Protein AF-A0A316TY34-F1 (afdb_monomer_lite)

Secondary structure (DSSP, 8-state):
-HHHHHHHHHHHHHHHHHHHHHHHHHHHHHHGGGHHHHHHHHHHHHHHHHHHHHHTT-SPPS-HHHHHHHHHHHHHHHH-TTHHHHHHHHSTHHHHHHHHHHHHHHHHHHHHHHHT-SSS--------S--

InterPro domains:
  IPR006808 ATP synthase F0 complex subunit G, mitochondrial [PF04718] (35-122)

Organism: NCBI:txid1684307

Sequence (131 aa):
AAKEAGSQLSGYADKLREMAGPMGKKVQGMLGGYADPLIYNARFVGAVLKQVYIAESLAPPKSLNALTSSYKTLYSRVIDANYFPSLIKSGEWKKVGVYAVEAYGIFTIGEMLGRRSLVGYKLEKHGNAHH

Radius of gyration: 24.21 Å; chains: 1; bounding box: 61×62×59 Å

Structure (mmCIF, N/CA/C/O backbone):
data_AF-A0A316TY34-F1
#
_entry.id   AF-A0A316TY34-F1
#
loop_
_atom_site.group_PDB
_atom_site.id
_atom_site.type_symbol
_atom_site.label_atom_id
_atom_site.label_alt_id
_atom_site.label_comp_id
_atom_site.label_asym_id
_atom_site.label_entity_id
_atom_site.label_seq_id
_atom_site.pdbx_PDB_ins_code
_atom_site.Cartn_x
_atom_site.Cartn_y
_atom_site.Cartn_z
_atom_site.occupancy
_atom_site.B_iso_or_equiv
_atom_site.auth_seq_id
_atom_site.auth_comp_id
_atom_site.auth_asym_id
_atom_site.auth_atom_id
_atom_site.pdbx_PDB_model_num
ATOM 1 N N . ALA A 1 1 ? 16.290 28.215 -5.303 1.00 48.25 1 ALA A N 1
ATOM 2 C CA . ALA A 1 1 ? 14.987 27.544 -5.522 1.00 48.25 1 ALA A CA 1
ATOM 3 C C . ALA A 1 1 ? 14.702 27.201 -6.998 1.00 48.25 1 ALA A C 1
ATOM 5 O O . ALA A 1 1 ? 15.002 26.083 -7.386 1.00 48.25 1 ALA A O 1
ATOM 6 N N . ALA A 1 2 ? 14.191 28.100 -7.862 1.00 50.44 2 ALA A N 1
ATOM 7 C CA . ALA A 1 2 ? 13.805 27.729 -9.245 1.00 50.44 2 ALA A CA 1
ATOM 8 C C . ALA A 1 2 ? 14.987 27.341 -10.168 1.00 50.44 2 ALA A C 1
ATOM 10 O O . ALA A 1 2 ? 14.860 26.440 -10.993 1.00 50.44 2 ALA A O 1
ATOM 11 N N . LYS A 1 3 ? 16.161 27.972 -9.993 1.00 50.06 3 LYS A N 1
ATOM 12 C CA . LYS A 1 3 ? 17.388 27.637 -10.746 1.00 50.06 3 LYS A CA 1
ATOM 13 C C . LYS A 1 3 ? 18.022 26.294 -10.338 1.00 50.06 3 LYS A C 1
ATOM 15 O O . LYS A 1 3 ? 18.628 25.651 -11.183 1.00 50.06 3 LYS A O 1
ATOM 20 N N . GLU A 1 4 ? 17.851 25.851 -9.089 1.00 49.97 4 GLU A N 1
ATOM 21 C CA . GLU A 1 4 ? 18.360 24.551 -8.603 1.00 49.97 4 GLU A CA 1
ATOM 22 C C . GLU A 1 4 ? 17.467 23.384 -9.027 1.00 49.97 4 GLU A C 1
ATOM 24 O O . GLU A 1 4 ? 17.963 22.317 -9.374 1.00 49.97 4 GLU A O 1
ATOM 29 N N . ALA A 1 5 ? 16.147 23.590 -9.068 1.00 53.03 5 ALA A N 1
ATOM 30 C CA . ALA A 1 5 ? 15.221 22.592 -9.596 1.00 53.03 5 ALA A CA 1
ATOM 31 C C . ALA A 1 5 ? 15.456 22.344 -11.098 1.00 53.03 5 ALA A C 1
ATOM 33 O O . ALA A 1 5 ? 15.405 21.202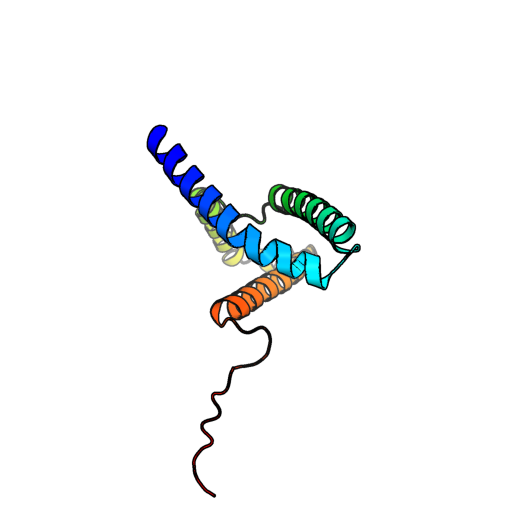 -11.544 1.00 53.03 5 ALA A O 1
ATOM 34 N N . GLY A 1 6 ? 15.773 23.398 -11.864 1.00 52.84 6 GLY A N 1
ATOM 35 C CA . GLY A 1 6 ? 16.103 23.295 -13.288 1.00 52.84 6 GLY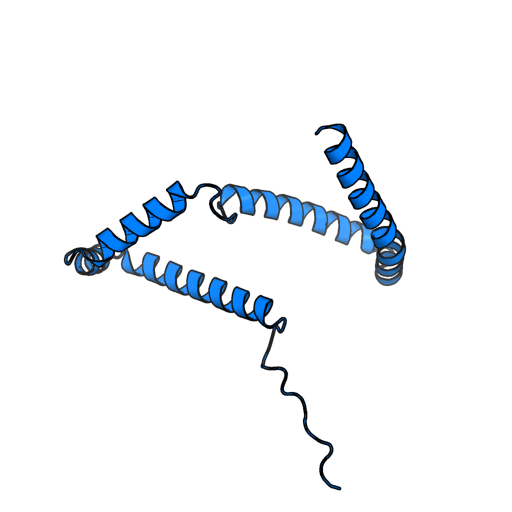 A CA 1
ATOM 36 C C . GLY A 1 6 ? 17.418 22.560 -13.569 1.00 52.84 6 GLY A C 1
ATOM 37 O O . GLY A 1 6 ? 17.460 21.744 -14.486 1.00 52.84 6 GLY A O 1
ATOM 38 N N . SER A 1 7 ? 18.465 22.789 -12.765 1.00 58.66 7 SER A N 1
ATOM 39 C CA . SER A 1 7 ? 19.771 22.130 -12.941 1.00 58.66 7 SER A CA 1
ATOM 40 C C . SER A 1 7 ? 19.781 20.665 -12.486 1.00 58.66 7 SER A C 1
ATOM 42 O O . SER A 1 7 ? 20.475 19.833 -13.073 1.00 58.66 7 SER A O 1
ATOM 44 N N . GLN A 1 8 ? 18.979 20.310 -11.476 1.00 64.56 8 GLN A N 1
ATOM 45 C CA . GLN A 1 8 ? 18.787 18.913 -11.072 1.00 64.56 8 GLN A CA 1
ATOM 46 C C . GLN A 1 8 ? 17.923 18.140 -12.077 1.00 64.56 8 GLN A C 1
ATOM 48 O O . GLN A 1 8 ? 18.219 16.979 -12.367 1.00 64.56 8 GLN A O 1
ATOM 53 N N . LEU A 1 9 ? 16.901 18.782 -12.661 1.00 66.56 9 LEU A N 1
ATOM 54 C CA . LEU A 1 9 ? 16.116 18.189 -13.747 1.00 66.56 9 LEU A CA 1
ATOM 55 C C . LEU A 1 9 ? 16.956 17.970 -15.007 1.00 66.56 9 LEU A C 1
ATOM 57 O O . LEU A 1 9 ? 16.831 16.915 -15.625 1.00 66.56 9 LEU A O 1
ATOM 61 N N . SER A 1 10 ? 17.801 18.935 -15.387 1.00 69.19 10 SER A N 1
ATOM 62 C CA . SER A 1 10 ? 18.667 18.801 -16.563 1.00 69.19 10 SER A CA 1
ATOM 63 C C . SER A 1 10 ? 19.690 17.687 -16.365 1.00 69.19 10 SER A C 1
ATOM 65 O O . SER A 1 10 ? 19.802 16.821 -17.220 1.00 69.19 10 SER A O 1
ATOM 67 N N . GLY A 1 11 ? 20.324 17.602 -15.189 1.00 76.69 11 GLY A N 1
ATOM 68 C CA . GLY A 1 11 ? 21.249 16.509 -14.875 1.00 76.69 11 GLY A CA 1
ATOM 69 C C . GLY A 1 11 ? 20.588 15.123 -14.874 1.00 76.69 11 GLY A C 1
ATOM 70 O O . GLY A 1 11 ? 21.214 14.136 -15.265 1.00 76.69 11 GLY A O 1
ATOM 71 N N . TYR A 1 12 ? 19.315 15.027 -14.474 1.00 72.62 12 TYR A N 1
ATOM 72 C CA . TYR A 1 12 ? 18.552 13.778 -14.553 1.00 72.62 12 TYR A CA 1
ATOM 73 C C . TYR A 1 12 ? 18.141 13.447 -15.993 1.00 72.62 12 TYR A C 1
ATOM 75 O O . TYR A 1 12 ? 18.234 12.295 -16.413 1.00 72.62 12 TYR A O 1
ATOM 83 N N . ALA A 1 13 ? 17.736 14.454 -16.769 1.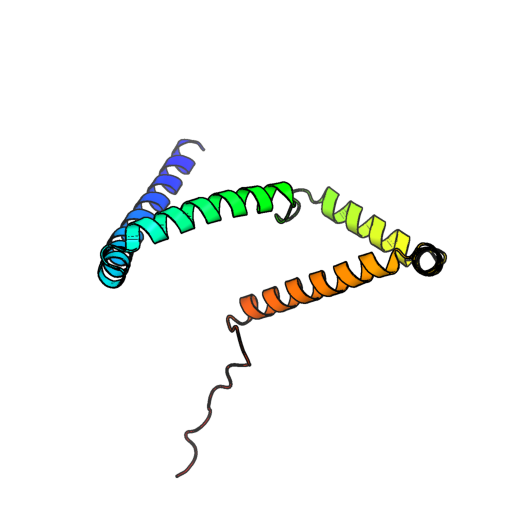00 77.00 13 ALA A N 1
ATOM 84 C CA . ALA A 1 13 ? 17.415 14.309 -18.183 1.00 77.00 13 ALA A CA 1
ATOM 85 C C . ALA A 1 13 ? 18.641 13.893 -19.007 1.00 77.00 13 ALA A C 1
ATOM 87 O O . ALA A 1 13 ? 18.514 13.012 -19.852 1.00 77.00 13 ALA A O 1
ATOM 88 N N . ASP A 1 14 ? 19.817 14.452 -18.724 1.00 80.38 14 ASP A N 1
ATOM 89 C CA . ASP A 1 14 ? 21.070 14.135 -19.411 1.00 80.38 14 ASP A CA 1
ATOM 90 C C . ASP A 1 14 ? 21.538 12.713 -19.089 1.00 80.38 14 ASP A C 1
ATOM 92 O O . ASP A 1 14 ? 21.832 11.951 -20.008 1.00 80.38 14 ASP A O 1
ATOM 96 N N . LYS A 1 15 ? 21.468 12.286 -17.818 1.00 76.88 15 LYS A N 1
ATOM 97 C CA . LYS A 1 15 ? 21.734 10.887 -17.426 1.00 76.88 15 LYS A CA 1
ATOM 98 C C . LYS A 1 15 ? 20.733 9.906 -18.027 1.00 76.88 15 LYS A C 1
ATOM 100 O O . LY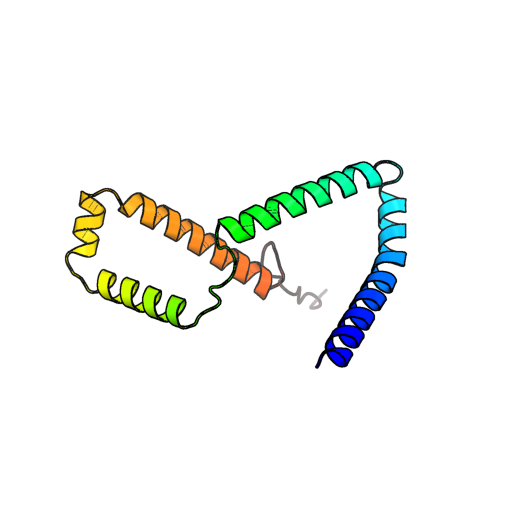S A 1 15 ? 21.108 8.812 -18.444 1.00 76.88 15 LYS A O 1
ATOM 105 N N . LEU A 1 16 ? 19.454 10.279 -18.089 1.00 71.69 16 LEU A N 1
ATOM 106 C CA . LEU A 1 16 ? 18.441 9.482 -18.777 1.00 71.69 16 LEU A CA 1
ATOM 107 C C . LEU A 1 16 ? 18.748 9.377 -20.271 1.00 71.69 16 LEU A C 1
ATOM 109 O O . LEU A 1 16 ? 18.610 8.295 -20.830 1.00 71.69 16 LEU A O 1
ATOM 113 N N . ARG A 1 17 ? 19.195 10.459 -20.915 1.00 73.88 17 ARG A N 1
ATOM 114 C CA . ARG A 1 17 ? 19.570 10.478 -22.337 1.00 73.88 17 ARG A CA 1
ATOM 115 C C . ARG A 1 17 ? 20.807 9.620 -22.605 1.00 73.88 17 ARG A C 1
ATOM 117 O O . ARG A 1 17 ? 20.820 8.852 -23.568 1.00 73.88 17 ARG A O 1
ATOM 124 N N . GLU A 1 18 ? 21.798 9.706 -21.725 1.00 78.69 18 GLU A N 1
ATOM 125 C CA . GLU A 1 18 ? 23.047 8.947 -21.779 1.00 78.69 18 GLU A CA 1
ATOM 126 C C . GLU A 1 18 ? 22.824 7.448 -21.545 1.00 78.69 18 GLU A C 1
ATOM 128 O O . GLU A 1 18 ? 23.408 6.633 -22.250 1.00 78.69 18 GLU A O 1
ATOM 133 N N . MET A 1 19 ? 21.926 7.057 -20.633 1.00 68.06 19 MET A N 1
ATOM 134 C CA . MET A 1 19 ? 21.572 5.646 -20.420 1.00 68.06 19 MET A CA 1
ATOM 135 C C . MET A 1 19 ? 20.604 5.105 -21.482 1.00 68.06 19 MET A C 1
ATOM 137 O O . MET A 1 19 ? 20.721 3.951 -21.901 1.00 68.06 19 MET A O 1
ATOM 141 N N . ALA A 1 20 ? 19.654 5.922 -21.945 1.00 72.06 20 ALA A N 1
ATOM 142 C CA . ALA A 1 20 ? 18.660 5.513 -22.936 1.00 72.06 20 ALA A CA 1
ATOM 143 C C . ALA A 1 20 ? 19.252 5.364 -24.343 1.00 72.06 20 ALA A C 1
ATOM 145 O O . ALA A 1 20 ? 18.775 4.528 -25.106 1.00 72.06 20 ALA A O 1
ATOM 146 N N . GLY A 1 21 ? 20.296 6.121 -24.697 1.00 75.50 21 GLY A N 1
ATOM 147 C CA . GLY A 1 21 ? 20.931 6.035 -26.016 1.00 75.50 21 GLY A CA 1
ATOM 148 C C . GLY A 1 21 ? 21.526 4.648 -26.326 1.00 75.50 21 GLY A C 1
ATOM 149 O O . GLY A 1 21 ? 21.135 4.032 -27.319 1.00 75.50 21 GLY A O 1
ATOM 150 N N . PRO A 1 22 ? 22.442 4.113 -25.498 1.00 75.06 22 PRO A N 1
ATOM 151 C CA . PRO A 1 22 ? 23.071 2.809 -25.711 1.00 75.06 22 PRO A CA 1
ATOM 152 C C . PRO A 1 22 ? 22.119 1.634 -25.463 1.00 75.06 22 PRO A C 1
ATOM 154 O O . PRO A 1 22 ? 22.134 0.660 -26.216 1.00 75.06 22 PRO A O 1
ATOM 157 N N . MET A 1 23 ? 21.274 1.714 -24.428 1.00 68.12 23 MET A N 1
ATOM 158 C CA . MET A 1 23 ? 20.324 0.644 -24.094 1.00 68.12 23 MET A CA 1
ATOM 159 C C . MET A 1 23 ? 19.157 0.589 -25.080 1.00 68.12 23 MET A C 1
ATOM 161 O O . MET A 1 23 ? 18.765 -0.496 -25.502 1.00 68.12 23 MET A O 1
ATOM 165 N N . GLY A 1 24 ? 18.649 1.747 -25.509 1.00 71.62 24 GLY A N 1
ATOM 166 C CA . GLY A 1 24 ? 17.589 1.843 -26.509 1.00 71.62 24 GLY A CA 1
ATOM 167 C C . GLY A 1 24 ? 18.020 1.254 -27.848 1.00 71.62 24 GLY A C 1
ATOM 168 O O . GLY A 1 24 ? 17.295 0.440 -28.410 1.00 71.62 24 GLY A O 1
ATOM 169 N N . LYS A 1 25 ? 19.243 1.558 -28.306 1.00 70.56 25 LYS A N 1
ATOM 170 C CA . LYS A 1 25 ? 19.798 0.980 -29.542 1.00 70.56 25 LYS A CA 1
ATOM 171 C C . LYS A 1 25 ? 19.991 -0.539 -29.460 1.00 70.56 25 LYS A C 1
ATOM 173 O O . LYS A 1 25 ? 19.751 -1.224 -30.448 1.00 70.56 25 LYS A O 1
ATOM 178 N N . LYS A 1 26 ? 20.378 -1.082 -28.298 1.00 72.94 26 LYS A N 1
ATOM 179 C CA . LYS A 1 26 ? 20.509 -2.539 -28.093 1.00 72.94 26 LYS A CA 1
ATOM 180 C C . LYS A 1 26 ? 19.157 -3.252 -28.091 1.00 72.94 26 LYS A C 1
ATOM 182 O O . LYS A 1 26 ? 19.010 -4.267 -28.761 1.00 72.94 26 LYS A O 1
ATOM 187 N N . VAL A 1 27 ? 18.165 -2.707 -27.386 1.00 68.69 27 VAL A N 1
ATOM 188 C CA . VAL A 1 27 ? 16.806 -3.273 -27.339 1.00 68.69 27 VAL A CA 1
ATOM 189 C C . VAL A 1 27 ? 16.133 -3.189 -28.710 1.00 68.69 27 VAL A C 1
ATOM 191 O O . VAL A 1 27 ? 15.553 -4.170 -29.164 1.00 68.69 27 VAL A O 1
ATOM 194 N N . GLN A 1 28 ? 16.273 -2.061 -29.411 1.00 69.75 28 GLN A N 1
ATOM 195 C CA . GLN A 1 28 ? 15.767 -1.894 -30.775 1.00 69.75 28 GLN A CA 1
ATOM 196 C C . GLN A 1 28 ? 16.482 -2.821 -31.771 1.00 69.75 28 GLN A C 1
ATOM 198 O O . GLN A 1 28 ? 15.836 -3.392 -32.642 1.00 69.75 28 GLN A O 1
ATOM 203 N N . GLY A 1 29 ? 17.790 -3.044 -31.603 1.00 74.88 29 GLY A N 1
ATOM 204 C CA . GLY A 1 29 ? 18.550 -4.017 -32.392 1.00 74.88 29 GLY A CA 1
ATOM 205 C C . GLY A 1 29 ? 18.142 -5.475 -32.142 1.00 74.88 29 GLY A C 1
ATOM 206 O O . GLY A 1 29 ? 18.134 -6.263 -33.080 1.00 74.88 29 GLY A O 1
ATOM 207 N N . MET A 1 30 ? 17.765 -5.835 -30.908 1.00 72.81 30 MET A N 1
ATOM 208 C CA . MET A 1 30 ? 17.298 -7.187 -30.559 1.00 72.81 30 MET A CA 1
ATOM 209 C C . MET A 1 30 ? 15.843 -7.457 -30.963 1.00 72.81 30 MET A C 1
ATOM 211 O O . MET A 1 30 ? 15.506 -8.590 -31.292 1.00 72.81 30 MET A O 1
ATOM 215 N N . LEU A 1 31 ? 14.978 -6.440 -30.913 1.00 76.31 31 LEU A N 1
ATOM 216 C CA . LEU A 1 31 ? 13.547 -6.566 -31.222 1.00 76.31 31 LEU A CA 1
ATOM 217 C C . LEU A 1 31 ? 13.211 -6.229 -32.687 1.00 76.31 31 LEU A C 1
ATOM 219 O O . LEU A 1 31 ? 12.105 -6.523 -33.145 1.00 76.31 31 LEU A O 1
ATOM 223 N N . GLY A 1 32 ? 14.145 -5.630 -33.434 1.00 76.56 32 GLY A N 1
ATOM 224 C CA . GLY A 1 32 ? 13.967 -5.273 -34.842 1.00 76.56 32 GLY A CA 1
ATOM 225 C C . GLY A 1 32 ? 12.723 -4.406 -35.079 1.00 76.56 32 GLY A C 1
ATOM 226 O O . GLY A 1 32 ? 12.367 -3.566 -34.253 1.00 76.56 32 GLY A O 1
ATOM 227 N N . GLY A 1 33 ? 12.016 -4.637 -36.190 1.00 76.62 33 GLY A N 1
ATOM 228 C CA . GLY A 1 33 ? 10.786 -3.909 -36.548 1.00 76.62 33 GLY A CA 1
ATOM 229 C C . GLY A 1 33 ? 9.599 -4.092 -35.585 1.00 76.62 33 GLY A C 1
ATOM 230 O O . GLY A 1 33 ? 8.614 -3.369 -35.699 1.00 76.62 33 GLY A O 1
ATOM 231 N N . TYR A 1 34 ? 9.678 -5.015 -34.616 1.00 74.94 34 TYR A N 1
ATOM 232 C CA . TYR A 1 34 ? 8.645 -5.210 -33.587 1.00 74.94 34 TYR A CA 1
ATOM 233 C C . TYR A 1 34 ? 8.849 -4.333 -32.345 1.00 74.94 34 TYR A C 1
ATOM 235 O O . TYR A 1 34 ? 7.970 -4.279 -31.483 1.00 74.94 34 TYR A O 1
ATOM 243 N N . ALA A 1 35 ? 9.978 -3.625 -32.235 1.00 79.75 35 ALA A N 1
ATOM 244 C CA . ALA A 1 35 ? 10.237 -2.734 -31.107 1.00 79.75 35 ALA A CA 1
ATOM 245 C C . ALA A 1 35 ? 9.177 -1.624 -31.006 1.00 79.75 35 ALA A C 1
ATOM 247 O O . ALA A 1 35 ? 8.666 -1.355 -29.920 1.00 79.75 35 ALA A O 1
ATOM 248 N N . ASP A 1 36 ? 8.806 -1.024 -32.138 1.00 79.69 36 ASP A N 1
ATOM 249 C CA . ASP A 1 36 ? 7.887 0.116 -32.188 1.00 79.69 36 ASP A CA 1
ATOM 250 C C . ASP A 1 36 ? 6.476 -0.205 -31.654 1.00 79.69 36 ASP A C 1
ATOM 252 O O . ASP A 1 36 ? 6.022 0.507 -30.748 1.00 79.69 36 ASP A O 1
ATOM 256 N N . PRO A 1 37 ? 5.782 -1.279 -32.095 1.00 84.94 37 PRO A N 1
ATOM 257 C CA . PRO A 1 37 ? 4.469 -1.620 -31.543 1.00 84.94 37 PRO A CA 1
ATOM 258 C C . PRO A 1 37 ? 4.532 -2.038 -30.067 1.00 84.94 37 PRO A C 1
ATOM 260 O O . PRO A 1 37 ? 3.635 -1.697 -29.293 1.00 84.94 37 PRO A O 1
ATOM 263 N N . LEU A 1 38 ? 5.596 -2.725 -29.636 1.00 86.19 38 LEU A N 1
ATOM 264 C CA . LEU A 1 38 ? 5.761 -3.125 -28.235 1.00 86.19 38 LEU A CA 1
ATOM 265 C C . LEU A 1 38 ? 5.983 -1.919 -27.319 1.00 86.19 38 LEU A C 1
ATOM 267 O O . LEU A 1 38 ? 5.350 -1.818 -26.268 1.00 86.19 38 LEU A O 1
ATOM 271 N N . ILE A 1 39 ? 6.844 -0.983 -27.724 1.00 86.44 39 ILE A N 1
ATOM 272 C CA . ILE A 1 39 ? 7.108 0.247 -26.970 1.00 86.44 39 ILE A CA 1
ATOM 273 C C . ILE A 1 39 ? 5.841 1.100 -26.897 1.00 86.44 39 ILE A C 1
ATOM 275 O O . ILE A 1 39 ? 5.526 1.632 -25.830 1.00 86.44 39 ILE A O 1
ATOM 279 N N . TYR A 1 40 ? 5.105 1.224 -28.003 1.00 87.06 40 TYR A N 1
ATOM 280 C CA . TYR A 1 40 ? 3.842 1.955 -28.023 1.00 87.06 40 TYR A CA 1
ATOM 281 C C . TYR A 1 40 ? 2.823 1.351 -27.044 1.00 87.06 40 TYR A C 1
ATOM 283 O O . TYR A 1 40 ? 2.321 2.059 -26.166 1.00 87.06 40 TYR A O 1
ATOM 291 N N . ASN A 1 41 ? 2.591 0.036 -27.118 1.00 90.44 41 ASN A N 1
ATOM 292 C CA . ASN A 1 41 ? 1.655 -0.657 -26.231 1.00 90.44 41 ASN A CA 1
ATOM 293 C C . ASN A 1 41 ? 2.090 -0.576 -24.762 1.00 90.44 41 ASN A C 1
ATOM 295 O O . ASN A 1 41 ? 1.263 -0.317 -23.889 1.00 90.44 41 ASN A O 1
ATOM 299 N N . ALA A 1 42 ? 3.387 -0.711 -24.477 1.00 92.25 42 ALA A N 1
ATOM 300 C CA . ALA A 1 42 ? 3.917 -0.564 -23.125 1.00 92.25 42 ALA A CA 1
ATOM 301 C C . ALA A 1 42 ? 3.687 0.848 -22.560 1.00 92.25 42 ALA A C 1
ATOM 303 O O . ALA A 1 42 ? 3.333 0.991 -21.389 1.00 92.25 42 ALA A O 1
ATOM 304 N N . ARG A 1 43 ? 3.840 1.899 -23.379 1.00 92.62 43 ARG A N 1
ATOM 305 C CA . ARG A 1 43 ? 3.551 3.285 -22.967 1.00 92.62 43 ARG A CA 1
ATOM 306 C C . ARG A 1 43 ? 2.074 3.485 -22.651 1.00 92.62 43 ARG A C 1
ATOM 308 O O . ARG A 1 43 ? 1.759 4.101 -21.634 1.00 92.62 43 ARG A O 1
ATOM 315 N N . PHE A 1 44 ? 1.187 2.960 -23.495 1.00 94.31 44 PHE A N 1
ATOM 316 C CA . PHE A 1 44 ? -0.253 3.023 -23.258 1.00 94.31 44 PHE A CA 1
ATOM 317 C C . PHE A 1 44 ? -0.638 2.300 -21.961 1.00 94.31 44 PHE A C 1
ATOM 319 O O . PHE A 1 44 ? -1.250 2.903 -21.081 1.00 94.31 44 PHE A O 1
ATOM 326 N N . VAL A 1 45 ? -0.204 1.046 -21.796 1.00 94.69 45 VAL A N 1
ATOM 327 C CA . VAL A 1 45 ? -0.453 0.264 -20.576 1.00 94.69 45 VAL A CA 1
ATOM 328 C C . VAL A 1 45 ? 0.102 0.986 -19.348 1.00 94.69 45 VAL A C 1
ATOM 330 O O . VAL A 1 45 ? -0.594 1.106 -18.344 1.00 94.69 45 VAL A O 1
ATOM 333 N N . GLY A 1 46 ? 1.308 1.552 -19.430 1.00 94.50 46 GLY A N 1
ATOM 334 C CA . GLY A 1 46 ? 1.892 2.345 -18.348 1.00 94.50 46 GLY A CA 1
ATOM 335 C C . GLY A 1 46 ? 1.055 3.573 -17.967 1.00 94.50 46 GLY A C 1
ATOM 336 O O . GLY A 1 46 ? 0.916 3.878 -16.781 1.00 94.50 46 GLY A O 1
ATOM 337 N N . ALA A 1 47 ? 0.453 4.259 -18.942 1.00 94.19 47 ALA A N 1
ATOM 338 C CA . ALA A 1 47 ? -0.448 5.381 -18.682 1.00 94.19 47 ALA A CA 1
ATOM 339 C C . ALA A 1 47 ? -1.737 4.934 -17.970 1.00 94.19 47 ALA A C 1
ATOM 341 O O . ALA A 1 47 ? -2.146 5.579 -17.003 1.00 94.19 47 ALA A O 1
ATOM 342 N N . VAL A 1 48 ? -2.327 3.811 -18.391 1.00 94.88 48 VAL A N 1
ATOM 343 C CA . VAL A 1 48 ? -3.510 3.220 -17.739 1.00 94.88 48 VAL A CA 1
ATOM 344 C C . VAL A 1 48 ? -3.184 2.795 -16.305 1.00 94.88 48 VAL A C 1
ATOM 346 O O . VAL A 1 48 ? -3.892 3.166 -15.371 1.00 94.88 48 VAL A O 1
ATOM 349 N N . LEU A 1 49 ? -2.062 2.102 -16.096 1.00 94.12 49 LEU A N 1
ATOM 350 C CA . LEU A 1 49 ? -1.606 1.700 -14.762 1.00 94.12 49 LEU A CA 1
ATOM 351 C C . LEU A 1 49 ? -1.377 2.905 -13.843 1.00 94.12 49 LEU A C 1
ATOM 353 O O . LEU A 1 49 ? -1.705 2.848 -12.661 1.00 94.12 49 LEU A O 1
ATOM 357 N N . LYS A 1 50 ? -0.862 4.022 -14.373 1.00 93.69 50 LYS A N 1
ATOM 358 C CA . LYS A 1 50 ? -0.690 5.260 -13.600 1.00 93.69 50 LYS A CA 1
ATOM 359 C C . LYS A 1 50 ? -2.028 5.849 -13.149 1.00 93.69 50 LYS A C 1
ATOM 361 O O . LYS A 1 50 ? -2.112 6.365 -12.037 1.00 93.69 50 LYS A O 1
ATOM 366 N N . GLN A 1 51 ? -3.055 5.792 -13.994 1.00 93.19 51 GLN A N 1
ATOM 367 C CA . GLN A 1 51 ? -4.396 6.242 -13.618 1.00 93.19 51 GLN A CA 1
ATOM 368 C C . GLN A 1 51 ? -4.967 5.371 -12.502 1.00 93.19 51 GLN A C 1
ATOM 370 O O . GLN A 1 51 ? -5.409 5.915 -11.494 1.00 93.19 51 GLN A O 1
ATOM 375 N N . VAL A 1 52 ? -4.866 4.045 -12.636 1.00 92.69 52 VAL A N 1
ATOM 376 C CA . VAL A 1 52 ? -5.299 3.093 -11.600 1.00 92.69 52 VAL A CA 1
ATOM 377 C C . VAL A 1 52 ? -4.554 3.344 -10.290 1.00 92.69 52 VAL A C 1
ATOM 379 O O . VAL A 1 52 ? -5.176 3.450 -9.245 1.00 92.69 52 VAL A O 1
ATOM 382 N N . TYR A 1 53 ? -3.237 3.550 -10.338 1.00 90.62 53 TYR A N 1
ATOM 383 C CA . TYR A 1 53 ? -2.428 3.837 -9.151 1.00 90.62 53 TYR A CA 1
ATOM 384 C C . TYR A 1 53 ? -2.915 5.061 -8.361 1.00 90.62 53 TYR A C 1
ATOM 386 O O . TYR A 1 53 ? -2.912 5.051 -7.129 1.00 90.62 53 TYR A O 1
ATOM 394 N N . ILE A 1 54 ? -3.325 6.120 -9.066 1.00 91.56 54 ILE A N 1
ATOM 395 C CA . ILE A 1 54 ? -3.848 7.340 -8.441 1.00 91.56 54 ILE A CA 1
ATOM 396 C C . ILE A 1 54 ? -5.286 7.125 -7.957 1.00 91.56 54 ILE A C 1
ATOM 398 O O . ILE A 1 54 ? -5.601 7.518 -6.836 1.00 91.56 54 ILE A O 1
ATOM 402 N N . ALA A 1 55 ? -6.141 6.513 -8.779 1.00 91.88 55 ALA A N 1
ATOM 403 C CA . ALA A 1 55 ? -7.552 6.291 -8.467 1.00 91.88 55 ALA A CA 1
ATOM 404 C C . ALA A 1 55 ? -7.741 5.353 -7.264 1.00 91.88 55 ALA A C 1
ATOM 406 O O . ALA A 1 55 ? -8.518 5.656 -6.365 1.00 91.88 55 ALA A O 1
ATOM 407 N N . GLU A 1 56 ? -6.959 4.276 -7.205 1.00 88.12 56 GLU A N 1
ATOM 408 C CA . GLU A 1 56 ? -7.010 3.262 -6.144 1.00 88.12 56 GLU A CA 1
ATOM 409 C C . GLU A 1 56 ? -6.187 3.649 -4.908 1.00 88.12 56 GLU A C 1
ATOM 411 O O . GLU A 1 56 ? -6.019 2.852 -3.989 1.00 88.12 56 GLU A O 1
ATOM 416 N N . SER A 1 57 ? -5.643 4.874 -4.864 1.00 88.12 57 SER A N 1
ATOM 417 C CA . SER A 1 57 ? -4.826 5.358 -3.742 1.00 88.12 57 SER A CA 1
ATOM 418 C C . SER A 1 57 ? -3.712 4.380 -3.335 1.00 88.12 57 SER A C 1
ATOM 420 O O . SER A 1 57 ? -3.390 4.251 -2.157 1.00 88.12 57 SER A O 1
ATOM 422 N N . LEU A 1 58 ? -3.081 3.718 -4.315 1.00 87.44 58 LEU A N 1
ATOM 423 C CA . LEU A 1 58 ? -1.968 2.787 -4.073 1.00 87.44 58 LEU A CA 1
ATOM 424 C C . LEU A 1 58 ? -0.699 3.506 -3.593 1.00 87.44 58 LEU A C 1
ATOM 426 O O . LEU A 1 58 ? 0.255 2.876 -3.134 1.00 87.44 58 LEU A O 1
ATOM 430 N N . ALA A 1 59 ? -0.673 4.834 -3.713 1.00 87.50 59 ALA A N 1
ATOM 431 C CA . ALA A 1 59 ? 0.378 5.653 -3.146 1.00 87.50 59 ALA A CA 1
ATOM 432 C C . ALA A 1 59 ? 0.294 5.681 -1.614 1.00 87.50 59 ALA A C 1
ATOM 434 O O . ALA A 1 59 ? -0.799 5.826 -1.065 1.00 87.50 59 ALA A O 1
ATOM 435 N N . PRO A 1 60 ? 1.442 5.667 -0.915 1.00 87.44 60 PRO A N 1
ATOM 436 C CA . PRO A 1 60 ? 1.460 5.889 0.521 1.00 87.44 60 PRO A CA 1
ATOM 437 C C . PRO A 1 60 ? 0.721 7.187 0.887 1.00 87.44 60 PRO A C 1
ATOM 439 O O . PRO A 1 60 ? 0.870 8.199 0.184 1.00 87.44 60 PRO A O 1
ATOM 442 N N . PRO A 1 61 ? -0.054 7.198 1.986 1.00 89.25 61 PRO A N 1
ATOM 443 C CA . PRO A 1 61 ? -0.750 8.395 2.429 1.00 89.25 61 PRO A CA 1
ATOM 444 C C . PRO A 1 61 ? 0.262 9.509 2.709 1.00 89.25 61 PRO A C 1
ATOM 446 O O . PRO A 1 61 ? 1.235 9.329 3.437 1.00 89.25 61 PRO A O 1
ATOM 449 N N . LYS A 1 62 ? 0.025 10.688 2.130 1.00 87.94 62 LYS A N 1
ATOM 450 C CA . LYS A 1 62 ? 0.961 11.822 2.217 1.00 87.94 62 LYS A CA 1
ATOM 451 C C . LYS A 1 62 ? 0.913 12.559 3.558 1.00 87.94 62 LYS A C 1
ATOM 453 O O . LYS A 1 62 ? 1.768 13.400 3.812 1.00 87.94 62 LYS A O 1
ATOM 458 N N . SER A 1 63 ? -0.092 12.293 4.395 1.00 91.50 63 SER A N 1
ATOM 459 C CA . SER A 1 63 ? -0.291 12.978 5.672 1.00 91.50 63 SER A CA 1
ATOM 460 C C . SER A 1 63 ? -0.152 12.021 6.854 1.00 91.50 63 SER A C 1
ATOM 462 O O . SER A 1 63 ? -0.721 10.930 6.877 1.00 91.50 63 SER A O 1
ATOM 464 N N . LEU A 1 64 ? 0.563 12.468 7.889 1.00 92.44 64 LEU A N 1
ATOM 465 C CA . LEU A 1 64 ? 0.701 11.722 9.146 1.00 92.44 64 LEU A CA 1
ATOM 466 C C . LEU A 1 64 ? -0.638 11.573 9.881 1.00 92.44 64 LEU A C 1
ATOM 468 O O . LEU A 1 64 ? -0.869 10.587 10.582 1.00 92.44 64 LEU A O 1
ATOM 472 N N . ASN A 1 65 ? -1.547 12.528 9.682 1.00 93.19 65 ASN A N 1
ATOM 473 C CA . ASN A 1 65 ? -2.891 12.468 10.240 1.00 93.19 65 ASN A CA 1
ATOM 474 C C . ASN A 1 65 ? -3.683 11.278 9.693 1.00 93.19 65 ASN A C 1
ATOM 476 O O . ASN A 1 65 ? -4.352 10.619 10.481 1.00 93.19 65 ASN A O 1
ATOM 480 N N . ALA A 1 66 ? -3.573 10.965 8.395 1.00 91.75 66 ALA A N 1
ATOM 481 C CA . ALA A 1 66 ? -4.251 9.812 7.801 1.00 91.75 66 ALA A CA 1
ATOM 482 C C . ALA A 1 66 ? -3.749 8.481 8.384 1.00 91.75 66 ALA A C 1
ATOM 484 O O . ALA A 1 66 ? -4.539 7.567 8.623 1.00 91.75 66 ALA A O 1
ATOM 485 N N . LEU A 1 67 ? -2.447 8.382 8.666 1.00 92.94 67 LEU A N 1
ATOM 486 C CA . LEU A 1 67 ? -1.874 7.208 9.323 1.00 92.94 67 LEU A CA 1
ATOM 487 C C . LEU A 1 67 ? -2.371 7.082 10.770 1.00 92.94 67 LEU A C 1
ATOM 489 O O . LEU A 1 67 ? -2.826 6.022 11.196 1.00 92.94 67 LEU A O 1
ATOM 493 N N . THR A 1 68 ? -2.325 8.188 11.514 1.00 95.38 68 THR A N 1
ATOM 494 C CA . THR A 1 68 ? -2.677 8.214 12.939 1.00 95.38 68 THR A CA 1
ATOM 495 C C . THR A 1 68 ? -4.166 7.949 13.155 1.00 95.38 68 THR A C 1
ATOM 497 O O . THR A 1 68 ? -4.532 7.219 14.077 1.00 95.38 68 THR A O 1
ATOM 500 N N . SER A 1 69 ? -5.036 8.515 12.315 1.00 95.81 69 SER A N 1
ATOM 501 C CA . SER A 1 69 ? -6.480 8.280 12.386 1.00 95.81 69 SER A CA 1
ATOM 502 C C . SER A 1 69 ? -6.823 6.826 12.070 1.00 95.81 69 SER A C 1
ATOM 504 O O . SER A 1 69 ? -7.525 6.197 12.857 1.00 95.81 69 SER A O 1
ATOM 506 N N . SER A 1 70 ? -6.263 6.265 10.994 1.00 93.94 70 SER A N 1
ATOM 507 C CA . SER A 1 70 ? -6.493 4.868 10.601 1.00 93.94 70 SER A CA 1
ATOM 508 C C . SER A 1 70 ? -6.054 3.898 11.696 1.00 93.94 70 SER A C 1
ATOM 510 O O . SER A 1 70 ? -6.798 2.981 12.045 1.00 93.94 70 SER A O 1
ATOM 512 N N . TYR A 1 71 ? -4.887 4.141 12.304 1.00 94.81 71 TYR A N 1
ATOM 513 C CA . TYR A 1 71 ? -4.407 3.343 13.430 1.00 94.81 71 TYR A CA 1
ATOM 514 C C . TYR A 1 71 ? -5.347 3.424 14.638 1.00 94.81 71 TYR A C 1
ATOM 516 O O . TYR A 1 71 ? -5.737 2.393 15.183 1.00 94.81 71 TYR A O 1
ATOM 524 N N . LYS A 1 72 ? -5.767 4.635 15.033 1.00 97.06 72 LYS A N 1
ATOM 525 C CA . LYS A 1 72 ? -6.718 4.826 16.141 1.00 97.06 72 LYS A CA 1
ATOM 526 C C . LYS A 1 72 ? -8.040 4.102 15.888 1.00 97.06 72 LYS A C 1
ATOM 528 O O . LYS A 1 72 ? -8.543 3.454 16.799 1.00 97.06 72 LYS A O 1
ATOM 533 N N . THR A 1 73 ? -8.575 4.178 14.669 1.00 96.19 73 THR A N 1
ATOM 534 C CA . THR A 1 73 ? -9.815 3.490 14.282 1.00 96.19 73 THR A CA 1
ATOM 535 C C . THR A 1 73 ? -9.674 1.970 14.323 1.00 96.19 73 THR A C 1
ATOM 537 O O . THR A 1 73 ? -10.586 1.285 14.785 1.00 96.19 73 THR A O 1
ATOM 540 N N . LEU A 1 74 ? -8.552 1.422 13.852 1.00 94.81 74 LEU A N 1
ATOM 541 C CA . LEU A 1 74 ? -8.291 -0.016 13.940 1.00 94.81 74 LEU A CA 1
ATOM 542 C C . LEU A 1 74 ? -8.183 -0.458 15.397 1.00 94.81 74 LEU A C 1
ATOM 544 O O . LEU A 1 74 ? -8.854 -1.404 15.800 1.00 94.81 74 LEU A O 1
ATOM 548 N N . TYR A 1 75 ? -7.401 0.268 16.194 1.00 96.56 75 TYR A N 1
ATOM 549 C CA . TYR A 1 75 ? -7.223 -0.029 17.607 1.00 96.56 75 TYR A CA 1
ATOM 550 C C . TYR A 1 75 ? -8.555 -0.003 18.362 1.00 96.56 75 TYR A C 1
ATOM 552 O O . TYR A 1 75 ? -8.879 -0.965 19.052 1.00 96.56 75 TYR A O 1
ATOM 560 N N . SER A 1 76 ? -9.372 1.040 18.168 1.00 96.56 76 SER A N 1
ATOM 561 C CA . SER A 1 76 ? -10.677 1.157 18.829 1.00 96.56 76 SER A CA 1
ATOM 562 C C . SER A 1 76 ? -11.641 0.031 18.450 1.00 96.56 76 SER A C 1
ATOM 564 O O . SER A 1 76 ? -12.421 -0.402 19.287 1.00 96.56 76 SER A O 1
ATOM 566 N N . ARG A 1 77 ? -11.593 -0.452 17.201 1.00 94.19 77 ARG A N 1
ATOM 567 C CA . ARG A 1 77 ? -12.417 -1.582 16.742 1.00 94.19 77 ARG A CA 1
ATOM 568 C C . ARG A 1 77 ? -11.948 -2.908 17.330 1.00 94.19 77 ARG A C 1
ATOM 570 O O . ARG A 1 77 ? -12.773 -3.721 17.712 1.00 94.19 77 ARG A O 1
ATOM 577 N N . VAL A 1 78 ? -10.638 -3.128 17.418 1.00 93.00 78 VAL A N 1
ATOM 578 C CA . VAL A 1 78 ? -10.080 -4.386 17.940 1.00 93.00 78 VAL A CA 1
ATOM 579 C C . VAL A 1 78 ? -10.345 -4.548 19.437 1.00 93.00 78 VAL A C 1
ATOM 581 O O . VAL A 1 78 ? -10.619 -5.661 19.877 1.00 93.00 78 VAL A O 1
ATOM 584 N N . ILE A 1 79 ? -10.286 -3.463 20.214 1.00 96.12 79 ILE A N 1
ATOM 585 C CA . ILE A 1 79 ? -10.567 -3.513 21.659 1.00 96.12 79 ILE A CA 1
ATOM 586 C C . ILE A 1 79 ? -12.068 -3.557 21.987 1.00 96.12 79 ILE A C 1
ATOM 588 O O . ILE A 1 79 ? -12.429 -3.837 23.128 1.00 96.12 79 ILE A O 1
ATOM 592 N N . ASP A 1 80 ? -12.945 -3.271 21.020 1.00 95.06 80 ASP A N 1
ATOM 593 C CA . ASP A 1 80 ? -14.391 -3.389 21.197 1.00 95.06 80 ASP A CA 1
ATOM 594 C C . ASP A 1 80 ? -14.812 -4.863 21.121 1.00 95.06 80 ASP A C 1
ATOM 596 O O . ASP A 1 80 ? -14.724 -5.516 20.077 1.00 95.06 80 ASP A O 1
ATOM 600 N N . ALA A 1 81 ? -15.328 -5.385 22.235 1.00 93.31 81 ALA A N 1
ATOM 601 C CA . ALA A 1 81 ? -15.777 -6.769 22.350 1.00 93.31 81 ALA A CA 1
ATOM 602 C C . ALA A 1 81 ? -16.885 -7.140 21.343 1.00 93.31 81 ALA A C 1
ATOM 604 O O . ALA A 1 81 ? -17.026 -8.311 20.982 1.00 93.31 81 ALA A O 1
ATOM 605 N N . ASN A 1 82 ? -17.661 -6.166 20.856 1.00 94.62 82 ASN A N 1
ATOM 606 C CA . ASN A 1 82 ? -18.754 -6.406 19.913 1.00 94.62 82 ASN A CA 1
ATOM 607 C C . ASN A 1 82 ? -18.309 -6.417 18.446 1.00 94.62 82 ASN A C 1
ATOM 609 O O . ASN A 1 82 ? -19.084 -6.827 17.574 1.00 94.62 82 ASN A O 1
ATOM 613 N N . TYR A 1 83 ? -17.075 -6.015 18.143 1.00 94.25 83 TYR A N 1
ATOM 614 C CA . TYR A 1 83 ? -16.593 -5.920 16.768 1.00 94.25 83 TYR A CA 1
ATOM 615 C C . TYR A 1 83 ? -16.528 -7.287 16.073 1.00 94.25 83 TYR A C 1
ATOM 617 O O . TYR A 1 83 ? -17.097 -7.471 15.001 1.00 94.25 83 TYR A O 1
ATOM 625 N N . PHE A 1 84 ? -15.921 -8.297 16.697 1.00 93.75 84 PHE A N 1
ATOM 626 C CA . PHE A 1 84 ? -15.808 -9.619 16.070 1.00 93.75 84 PHE A CA 1
ATOM 627 C C . PHE A 1 84 ? -17.158 -10.346 15.925 1.00 93.75 84 PHE A C 1
ATOM 629 O O . PHE A 1 84 ? -17.444 -10.845 14.832 1.00 93.75 84 PHE A O 1
ATOM 636 N N . PRO A 1 85 ? -18.043 -10.377 16.946 1.00 95.88 85 PRO A N 1
ATOM 637 C CA . PRO A 1 85 ? -19.379 -10.942 16.783 1.00 95.88 85 PRO A CA 1
ATOM 638 C C . PRO A 1 85 ? -20.206 -10.220 15.715 1.00 95.88 85 PRO A C 1
ATOM 640 O O . PRO A 1 85 ? -20.932 -10.874 14.963 1.00 95.88 85 PRO A O 1
ATOM 643 N N . SER A 1 86 ? -20.108 -8.888 15.626 1.00 94.69 86 SER A N 1
ATOM 644 C CA . SER A 1 86 ? -20.828 -8.129 14.598 1.00 94.69 86 SER A CA 1
ATOM 645 C C . SER A 1 86 ? -20.312 -8.425 13.190 1.00 94.69 86 SER A C 1
ATOM 647 O O . SER A 1 86 ? -21.142 -8.644 12.312 1.00 94.69 86 SER A O 1
ATOM 649 N N . LEU A 1 87 ? -18.995 -8.560 12.983 1.00 94.62 87 LEU A N 1
ATOM 650 C CA . LEU A 1 87 ? -18.407 -8.969 11.695 1.00 94.62 87 LEU A CA 1
ATOM 651 C C . LEU A 1 87 ? -18.892 -10.342 11.214 1.00 94.62 87 LEU A C 1
ATOM 653 O O . LEU A 1 87 ? -19.090 -10.555 10.014 1.00 94.62 87 LEU A O 1
ATOM 657 N N . ILE A 1 88 ? -19.054 -11.291 12.141 1.00 95.25 88 ILE A N 1
ATOM 658 C CA . ILE A 1 88 ? -19.559 -12.631 11.822 1.00 95.25 88 ILE A CA 1
ATOM 659 C C . ILE A 1 88 ? -21.033 -12.543 11.423 1.00 95.25 88 ILE A C 1
ATOM 661 O O . ILE A 1 88 ? -21.413 -13.061 10.373 1.00 95.25 88 ILE A O 1
ATOM 665 N N . LYS A 1 89 ? -21.848 -11.848 12.227 1.00 96.25 89 LYS A N 1
ATOM 666 C CA . LYS A 1 89 ? -23.291 -11.685 11.985 1.00 96.25 89 LYS A CA 1
ATOM 667 C C . LYS A 1 89 ? -23.592 -10.919 10.695 1.00 96.25 89 LYS A C 1
ATOM 669 O O . LYS A 1 89 ? 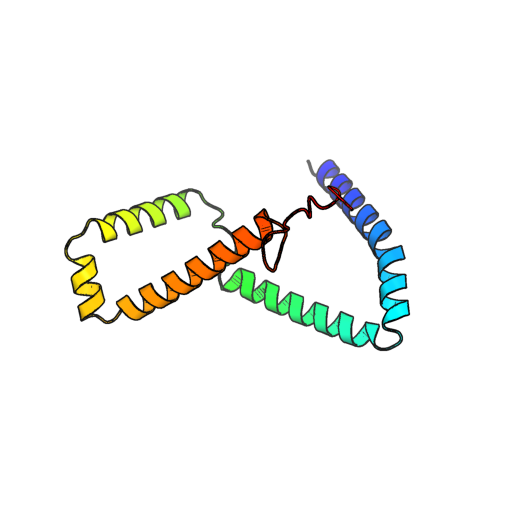-24.530 -11.277 9.993 1.00 96.25 89 LYS A O 1
ATOM 674 N N . SER A 1 90 ? -22.810 -9.887 10.378 1.00 95.25 90 SER A N 1
ATOM 675 C CA . SER A 1 90 ? -22.976 -9.079 9.163 1.00 95.25 90 SER A CA 1
ATOM 676 C C . SER A 1 90 ? -22.415 -9.753 7.908 1.00 95.25 90 SER A C 1
ATOM 678 O O . SER A 1 90 ? -22.732 -9.346 6.792 1.00 95.25 90 SER A O 1
ATOM 680 N N . GLY A 1 91 ? -21.565 -10.774 8.065 1.00 95.00 91 GLY A N 1
ATOM 681 C CA . GLY A 1 91 ? -20.848 -11.409 6.958 1.00 95.00 91 GLY A CA 1
ATOM 682 C C . GLY A 1 91 ? -19.650 -10.602 6.442 1.00 95.00 91 GLY A C 1
ATOM 683 O O . GLY A 1 91 ? -18.982 -11.038 5.500 1.00 95.00 91 GLY A O 1
ATOM 684 N N . GLU A 1 92 ? -19.333 -9.458 7.055 1.00 95.12 92 GLU A N 1
ATOM 685 C CA . GLU A 1 92 ? -18.206 -8.603 6.660 1.00 95.12 92 GLU A CA 1
ATOM 686 C C . GLU A 1 92 ? -16.839 -9.243 6.912 1.00 95.12 92 GLU A C 1
ATOM 688 O O . GLU A 1 92 ? -15.852 -8.845 6.288 1.00 95.12 92 GLU A O 1
ATOM 693 N N . TRP A 1 93 ? -16.778 -10.291 7.739 1.00 95.06 93 TRP A N 1
ATOM 694 C CA . TRP A 1 93 ? -15.571 -11.098 7.931 1.00 95.06 93 TRP A CA 1
ATOM 695 C C . TRP A 1 93 ? -14.969 -11.600 6.607 1.00 95.06 93 TRP A C 1
ATOM 697 O O . TRP A 1 93 ? -13.754 -11.742 6.509 1.00 95.06 93 TRP A O 1
ATOM 707 N N . LYS A 1 94 ? -15.789 -11.803 5.563 1.00 96.69 94 LYS A N 1
ATOM 708 C CA . LYS A 1 94 ? -15.310 -12.182 4.223 1.00 96.69 94 LYS A CA 1
ATOM 709 C C . LYS A 1 94 ? -14.432 -11.096 3.605 1.00 96.69 94 LYS A C 1
ATOM 711 O O . LYS A 1 94 ? -13.373 -11.403 3.072 1.00 96.69 94 LYS A O 1
ATOM 716 N N . LYS A 1 95 ? -14.846 -9.827 3.709 1.00 95.62 95 LYS A N 1
ATOM 717 C CA . LYS A 1 95 ? -14.064 -8.682 3.215 1.00 95.62 95 LYS A CA 1
ATOM 718 C C . LYS A 1 95 ? -12.764 -8.545 3.998 1.00 95.62 95 LYS A C 1
ATOM 720 O O . LYS A 1 95 ? -11.706 -8.407 3.400 1.00 95.62 95 LYS A O 1
ATOM 725 N N . VAL A 1 96 ? -12.843 -8.657 5.326 1.00 94.94 96 VAL A N 1
ATOM 726 C CA . VAL A 1 96 ? -11.657 -8.645 6.198 1.00 94.94 96 VAL A CA 1
ATOM 727 C C . VAL A 1 96 ? -10.692 -9.775 5.823 1.00 94.94 96 VAL A C 1
ATOM 729 O O . VAL A 1 96 ? -9.489 -9.547 5.762 1.00 94.94 96 VAL A O 1
ATOM 732 N N . GLY A 1 97 ? -11.207 -10.967 5.513 1.00 96.75 97 GLY A N 1
ATOM 733 C CA . GLY A 1 97 ? -10.407 -12.100 5.048 1.00 96.75 97 GLY A CA 1
ATOM 734 C C . GLY A 1 97 ? -9.706 -11.837 3.715 1.00 96.75 97 GLY A C 1
ATOM 735 O O . GLY A 1 97 ? -8.512 -12.103 3.602 1.00 96.75 97 GLY A O 1
ATOM 736 N N . VAL A 1 98 ? -10.405 -11.260 2.732 1.00 97.44 98 VAL A N 1
ATOM 737 C CA . VAL A 1 98 ? -9.786 -10.849 1.457 1.00 97.44 98 VAL A CA 1
ATOM 738 C C . VAL A 1 98 ? -8.675 -9.827 1.705 1.00 97.44 98 VAL A C 1
ATOM 740 O O . VAL A 1 98 ? -7.553 -10.036 1.251 1.00 97.44 98 VAL A O 1
ATOM 743 N N . TYR A 1 99 ? -8.933 -8.796 2.513 1.00 95.50 99 TYR A N 1
ATOM 744 C CA . TYR A 1 99 ? -7.916 -7.799 2.861 1.00 95.50 99 TYR A CA 1
ATOM 745 C C . TYR A 1 99 ? -6.719 -8.390 3.613 1.00 95.50 99 TYR A C 1
ATOM 747 O O . TYR A 1 99 ? -5.592 -7.939 3.418 1.00 95.50 99 TYR A O 1
ATOM 755 N N . ALA A 1 100 ? -6.922 -9.417 4.440 1.00 96.75 100 ALA A N 1
ATOM 756 C CA . ALA A 1 100 ? -5.821 -10.115 5.100 1.00 96.75 100 ALA A CA 1
ATOM 757 C C . ALA A 1 100 ? -4.926 -10.852 4.089 1.00 96.75 100 ALA A C 1
ATOM 759 O O . ALA A 1 100 ? -3.699 -10.792 4.195 1.00 96.75 100 ALA A O 1
ATOM 760 N N . VAL A 1 101 ? -5.524 -11.503 3.085 1.00 98.06 101 VAL A N 1
ATOM 761 C CA . VAL A 1 101 ? -4.779 -12.165 2.001 1.00 98.06 101 VAL A CA 1
ATOM 762 C C . VAL A 1 101 ? -4.028 -11.140 1.149 1.00 98.06 101 VAL A C 1
ATOM 764 O O . VAL A 1 101 ? -2.852 -11.343 0.848 1.00 98.06 101 VAL A O 1
ATOM 767 N N . GLU A 1 102 ? -4.660 -10.017 0.808 1.00 95.31 102 GLU A N 1
ATOM 768 C CA . GLU A 1 102 ? -4.007 -8.924 0.076 1.00 95.31 102 GLU A CA 1
ATOM 769 C C . GLU A 1 102 ? -2.822 -8.341 0.858 1.00 95.31 102 GLU A C 1
ATOM 771 O O . GLU A 1 102 ? -1.730 -8.189 0.304 1.00 95.31 102 GLU A O 1
ATOM 776 N N . ALA A 1 103 ? -2.992 -8.081 2.158 1.00 95.62 103 ALA A N 1
ATOM 777 C CA . ALA A 1 103 ? -1.919 -7.594 3.022 1.00 95.62 103 ALA A CA 1
ATOM 778 C C . ALA A 1 103 ? -0.745 -8.586 3.098 1.00 95.62 103 ALA A C 1
ATOM 780 O O . ALA A 1 103 ? 0.415 -8.173 3.028 1.00 95.62 103 ALA A O 1
ATOM 781 N N . TYR A 1 104 ? -1.028 -9.890 3.178 1.00 97.12 104 TYR A N 1
ATOM 782 C CA . TYR A 1 104 ? -0.001 -10.935 3.139 1.00 97.12 104 TYR A CA 1
ATOM 783 C C . TYR A 1 104 ? 0.741 -10.978 1.792 1.00 97.12 104 TYR A C 1
ATOM 785 O O . TYR A 1 104 ? 1.966 -11.135 1.752 1.00 97.12 104 TYR A O 1
ATOM 793 N N . GLY A 1 105 ? 0.023 -10.773 0.685 1.00 95.94 105 GLY A N 1
ATOM 794 C CA . GLY A 1 105 ? 0.614 -10.642 -0.648 1.00 95.94 105 GLY A CA 1
ATOM 795 C C . GLY A 1 105 ? 1.557 -9.439 -0.759 1.00 95.94 105 GLY A C 1
ATOM 796 O O . GLY A 1 105 ? 2.687 -9.570 -1.226 1.00 95.94 105 GLY A O 1
ATOM 797 N N . ILE A 1 106 ? 1.143 -8.266 -0.271 1.00 94.75 106 ILE A N 1
ATOM 798 C CA . ILE A 1 106 ? 1.993 -7.061 -0.266 1.00 94.75 106 ILE A CA 1
ATOM 799 C C . ILE A 1 106 ? 3.232 -7.273 0.615 1.00 94.75 106 ILE A C 1
ATOM 801 O O . ILE A 1 106 ? 4.339 -6.901 0.219 1.00 94.75 106 ILE A O 1
ATOM 805 N N . PHE A 1 107 ? 3.071 -7.908 1.779 1.00 95.06 107 PHE A N 1
ATOM 806 C CA . PHE A 1 107 ? 4.181 -8.239 2.673 1.00 95.06 107 PHE A CA 1
ATOM 807 C C . PHE A 1 107 ? 5.227 -9.128 1.982 1.00 95.06 107 PHE A C 1
ATOM 809 O O . PHE A 1 107 ? 6.410 -8.789 1.970 1.00 95.06 107 PHE A O 1
ATOM 816 N N . THR A 1 108 ? 4.797 -10.211 1.332 1.00 94.50 108 THR A N 1
ATOM 817 C CA . THR A 1 108 ? 5.702 -11.126 0.614 1.00 94.50 108 THR A CA 1
ATOM 818 C C . THR A 1 108 ? 6.375 -10.466 -0.593 1.00 94.50 108 THR A C 1
ATOM 820 O O . THR A 1 108 ? 7.552 -10.724 -0.853 1.00 94.50 108 THR A O 1
ATOM 823 N N . ILE A 1 109 ? 5.699 -9.550 -1.297 1.00 93.94 109 ILE A N 1
ATOM 824 C CA . ILE A 1 109 ? 6.342 -8.701 -2.319 1.00 93.94 109 ILE A CA 1
ATOM 825 C C . ILE A 1 109 ? 7.431 -7.821 -1.696 1.00 93.94 109 ILE A C 1
ATOM 827 O O . ILE A 1 109 ? 8.530 -7.718 -2.247 1.00 93.94 109 ILE A O 1
ATOM 831 N N . GLY A 1 110 ? 7.161 -7.228 -0.533 1.00 92.62 110 GLY A N 1
ATOM 832 C CA . GLY A 1 110 ? 8.150 -6.479 0.239 1.00 92.62 110 GLY A CA 1
ATOM 833 C C . GLY A 1 110 ? 9.375 -7.324 0.592 1.00 92.62 110 GLY A C 1
ATOM 834 O O . GLY A 1 110 ? 10.505 -6.878 0.389 1.00 92.62 110 GLY A O 1
ATOM 835 N N . GLU A 1 111 ? 9.174 -8.567 1.031 1.00 92.75 111 GLU A N 1
ATOM 836 C CA . GLU A 1 111 ? 10.272 -9.501 1.296 1.00 92.75 111 GLU A CA 1
ATOM 837 C C . GLU A 1 111 ? 11.071 -9.833 0.032 1.00 92.75 111 GLU A C 1
ATOM 839 O O . GLU A 1 111 ? 12.302 -9.821 0.084 1.00 92.75 111 GLU A O 1
ATOM 844 N N . MET A 1 112 ? 10.410 -10.078 -1.109 1.00 92.88 112 MET A N 1
ATOM 845 C CA . MET A 1 112 ? 11.068 -10.312 -2.406 1.00 92.88 112 MET A CA 1
ATOM 846 C C . MET A 1 112 ? 11.953 -9.133 -2.827 1.00 92.88 112 MET A C 1
ATOM 848 O O . MET A 1 112 ? 13.082 -9.334 -3.291 1.00 92.88 112 MET A O 1
ATOM 852 N N . LEU A 1 113 ? 11.470 -7.903 -2.633 1.00 91.31 113 LEU A N 1
ATOM 853 C CA . LEU A 1 113 ? 12.231 -6.683 -2.906 1.00 91.31 113 LEU A CA 1
ATOM 854 C C . LEU A 1 113 ? 13.393 -6.506 -1.922 1.00 91.31 113 LEU A C 1
ATOM 856 O O . LEU A 1 113 ? 14.518 -6.253 -2.357 1.00 91.31 113 LEU A O 1
ATOM 860 N N . GLY A 1 114 ? 13.154 -6.698 -0.621 1.00 90.69 114 GLY A N 1
ATOM 861 C CA . GLY A 1 114 ? 14.170 -6.568 0.428 1.00 90.69 114 GLY A CA 1
ATOM 862 C C . GLY A 1 114 ? 15.320 -7.564 0.268 1.00 90.69 114 GLY A C 1
ATOM 863 O O . GLY A 1 114 ? 16.487 -7.197 0.392 1.00 90.69 114 GLY A O 1
ATOM 864 N N . ARG A 1 115 ? 15.012 -8.811 -0.107 1.00 90.38 115 ARG A N 1
ATOM 865 C CA . ARG A 1 115 ? 16.012 -9.861 -0.375 1.00 90.38 115 ARG A CA 1
ATOM 866 C C . ARG A 1 115 ? 16.576 -9.839 -1.801 1.00 90.38 115 ARG A C 1
ATOM 868 O O . ARG A 1 115 ? 17.511 -10.585 -2.091 1.00 90.38 115 ARG A O 1
ATOM 875 N N . ARG A 1 116 ? 15.981 -9.054 -2.710 1.00 91.69 116 ARG A N 1
ATOM 876 C CA . ARG A 1 116 ? 16.326 -8.982 -4.145 1.00 91.69 116 ARG A CA 1
ATOM 877 C C . ARG A 1 116 ? 16.347 -10.361 -4.833 1.00 91.69 116 ARG A C 1
ATOM 879 O O . ARG A 1 116 ? 17.217 -10.639 -5.661 1.00 91.69 116 ARG A O 1
ATOM 886 N N . SER A 1 117 ? 15.408 -11.237 -4.470 1.00 86.75 117 SER A N 1
ATOM 887 C CA . SER A 1 117 ? 15.251 -12.592 -5.022 1.00 86.75 117 SER A CA 1
ATOM 888 C C . SER A 1 117 ? 13.771 -12.926 -5.160 1.00 86.75 117 SER A C 1
ATOM 890 O O . SER A 1 117 ? 13.019 -12.769 -4.200 1.00 86.75 117 SER A O 1
ATOM 892 N N . LEU A 1 118 ? 13.373 -13.400 -6.343 1.00 85.88 118 LEU A N 1
ATOM 893 C CA . LEU A 1 118 ? 11.988 -13.773 -6.651 1.00 85.88 118 LEU A CA 1
ATOM 894 C C . LEU A 1 118 ? 11.632 -15.180 -6.158 1.00 85.88 118 LEU A C 1
ATOM 896 O O . LEU A 1 118 ? 10.484 -15.439 -5.823 1.00 85.88 118 LEU A O 1
ATOM 900 N N . VAL A 1 119 ? 12.606 -16.095 -6.112 1.00 83.50 119 VAL A N 1
ATOM 901 C CA . VAL A 1 119 ? 12.387 -17.497 -5.731 1.00 83.50 119 VAL A CA 1
ATOM 902 C C . VAL A 1 119 ? 13.542 -17.974 -4.865 1.00 83.50 119 VAL A C 1
ATOM 904 O O . VAL A 1 119 ? 14.701 -17.837 -5.250 1.00 83.50 119 VAL A O 1
ATOM 907 N N . GLY A 1 120 ? 13.219 -18.569 -3.715 1.00 76.88 120 GLY A N 1
ATOM 908 C CA . GLY A 1 120 ? 14.185 -19.263 -2.864 1.00 76.88 120 GLY A CA 1
ATOM 909 C C . GLY A 1 120 ? 15.269 -18.370 -2.247 1.00 76.88 120 GLY A C 1
ATOM 910 O O . GLY A 1 120 ? 15.488 -17.208 -2.618 1.00 76.88 120 GLY A O 1
ATOM 911 N N . TYR A 1 121 ? 15.947 -18.895 -1.225 1.00 70.44 121 TYR A N 1
ATOM 912 C CA . TYR A 1 121 ? 17.152 -18.264 -0.682 1.00 70.44 121 TYR A CA 1
ATOM 913 C C . TYR A 1 121 ? 18.317 -18.561 -1.611 1.00 70.44 121 TYR A C 1
ATOM 915 O O . TYR A 1 121 ? 18.489 -19.697 -2.051 1.00 70.44 121 TYR A O 1
ATOM 923 N N . LYS A 1 122 ? 19.118 -17.533 -1.907 1.00 69.88 122 LYS A N 1
ATOM 924 C CA . LYS A 1 122 ? 20.433 -17.754 -2.497 1.00 69.88 122 LYS A CA 1
ATOM 925 C C . LYS A 1 122 ? 21.270 -18.427 -1.421 1.00 69.88 122 LYS A C 1
ATOM 927 O O . LYS A 1 122 ? 21.814 -17.761 -0.550 1.00 69.88 122 LYS A O 1
ATOM 932 N N . LEU A 1 123 ? 21.277 -19.752 -1.435 1.00 74.06 123 LEU A N 1
ATOM 933 C CA . LEU A 1 123 ? 22.256 -20.514 -0.689 1.00 74.06 123 LEU A CA 1
ATOM 934 C C . LEU A 1 123 ? 23.581 -20.253 -1.394 1.00 74.06 123 LEU A C 1
ATOM 936 O O . LEU A 1 123 ? 23.737 -20.603 -2.567 1.00 74.06 123 LEU A O 1
ATOM 940 N N . GLU A 1 124 ? 24.514 -19.588 -0.720 1.00 65.25 124 GLU A N 1
ATOM 941 C CA . GLU A 1 124 ? 25.888 -19.622 -1.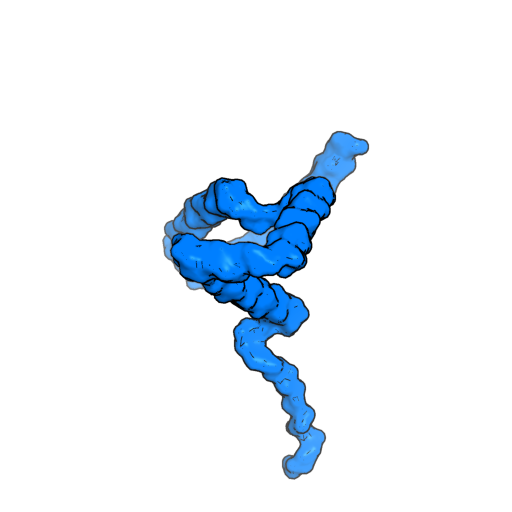193 1.00 65.25 124 GLU A CA 1
ATOM 942 C C . GLU A 1 124 ? 26.314 -21.089 -1.174 1.00 65.25 124 GLU A C 1
ATOM 944 O O . GLU A 1 124 ? 26.276 -21.749 -0.134 1.00 65.25 124 GLU A O 1
ATOM 949 N N . LYS A 1 125 ? 26.663 -21.637 -2.341 1.00 58.59 125 LYS A N 1
ATOM 950 C CA . LYS A 1 125 ? 27.350 -22.924 -2.395 1.00 58.59 125 LYS A CA 1
ATOM 951 C C . LYS A 1 125 ? 28.722 -22.721 -1.755 1.00 58.59 125 LYS A C 1
ATOM 953 O O . LYS A 1 125 ? 29.688 -22.421 -2.448 1.00 58.59 125 LYS A O 1
ATOM 958 N N . HIS A 1 126 ? 28.823 -22.917 -0.446 1.00 57.12 126 HIS A N 1
ATOM 959 C CA . HIS A 1 126 ? 30.098 -23.233 0.182 1.00 57.12 126 HIS A CA 1
ATOM 960 C C . HIS A 1 126 ? 30.439 -24.675 -0.216 1.00 57.12 126 HIS A C 1
ATOM 962 O O . HIS A 1 126 ? 30.073 -25.637 0.450 1.00 57.12 126 HIS A O 1
ATOM 968 N N . GLY A 1 127 ? 31.039 -24.819 -1.395 1.00 54.16 127 GLY A N 1
ATOM 969 C CA . GLY A 1 127 ? 31.308 -26.101 -2.037 1.00 54.16 127 GLY A CA 1
ATOM 970 C C . GLY A 1 127 ? 32.629 -26.074 -2.786 1.00 54.16 127 GLY A C 1
ATOM 971 O O . GLY A 1 127 ? 32.646 -26.347 -3.975 1.00 54.16 127 GLY A O 1
ATOM 972 N N . ASN A 1 128 ? 33.701 -25.713 -2.081 1.00 51.88 128 ASN A N 1
ATOM 973 C CA . ASN A 1 128 ? 35.073 -26.122 -2.383 1.00 51.88 128 ASN A CA 1
ATOM 974 C C . ASN A 1 128 ? 35.680 -26.651 -1.078 1.00 51.88 128 ASN A C 1
ATOM 976 O O . ASN A 1 128 ? 36.515 -26.012 -0.445 1.00 51.88 128 ASN A O 1
ATOM 980 N N . ALA A 1 129 ? 35.177 -27.798 -0.636 1.00 55.09 129 ALA A N 1
ATOM 981 C CA . ALA A 1 129 ? 35.822 -28.632 0.361 1.00 55.09 129 ALA A CA 1
ATOM 982 C C . ALA A 1 129 ? 35.697 -30.076 -0.141 1.00 55.09 129 ALA A C 1
ATOM 984 O O . ALA A 1 129 ? 34.601 -30.626 -0.154 1.00 55.09 129 ALA A O 1
ATOM 985 N N . HIS A 1 130 ? 36.838 -30.621 -0.569 1.00 42.97 130 HIS A N 1
ATOM 986 C CA . HIS A 1 130 ? 37.112 -32.030 -0.877 1.00 42.97 130 HIS A CA 1
ATOM 987 C C . HIS A 1 130 ? 36.384 -32.631 -2.093 1.00 42.97 130 HIS A C 1
ATOM 989 O O . HIS A 1 130 ? 35.230 -33.034 -2.005 1.00 42.97 130 HIS A O 1
ATOM 995 N N . HIS A 1 131 ? 37.081 -32.716 -3.231 1.00 37.41 131 HIS A N 1
ATOM 996 C CA . HIS A 1 131 ? 37.731 -33.936 -3.743 1.00 37.41 131 HIS A CA 1
ATOM 997 C C . HIS A 1 131 ? 38.578 -33.603 -4.976 1.00 37.41 131 HIS A C 1
ATOM 999 O O . HIS A 1 131 ? 38.104 -32.808 -5.816 1.00 37.41 131 HIS A O 1
#

Foldseek 3Di:
DVVVVVVVVVVVVVVCVVVCVVVVVVQCVVCPPNPVVVVVVVVVVVVVVVVCCVVVVVDDDPDPVVVVVVVVVVVVLVPDPVNVVVCVVVVVVVVVVVVVVVVVVVVVVVVCVVQVHPDDDPDPPPPPDDD

pLDDT: mean 83.45, std 14.48, range [37.41, 98.06]